Protein AF-A0A1B6HRJ4-F1 (afdb_monomer)

Secondary structure (DSSP, 8-state):
------HHHHHHHHHHHHHHHHHHHHHHHHHHHHHHHHHHHHHHHHSTT----HHHHHHHHHHHHHHHHHHHHHHTT-HHHHHHHHHHHHHHHHHHHT-HHHHGGGS--HHHHHHHHHHHHHHHHHHHHHHHHHHHHHHHT------

InterPro domains:
  IPR019540 Phosphatidylinositol-glycan biosynthesis class S protein [PF10510] (16-141)
  IPR019540 Phosphatidylinositol-glycan biosynthesis class S protein [PTHR21072] (16-142)

Solvent-accessible surface area (backbone atoms only — not comparable to full-atom values): 8070 Å² total; per-residue (Å²): 134,83,84,80,70,58,67,72,60,51,58,52,50,52,51,54,53,52,53,52,52,52,54,50,54,27,50,51,32,39,50,51,22,49,52,47,47,51,50,47,53,50,55,57,65,73,44,89,80,73,84,78,48,67,71,42,51,50,24,45,52,50,13,55,53,22,43,54,50,15,55,55,27,50,75,70,66,40,56,69,62,13,39,53,25,10,48,50,10,25,54,26,21,52,51,33,62,69,29,66,76,62,56,44,69,79,67,65,58,79,64,57,55,48,68,59,45,45,76,68,44,49,74,61,48,53,60,53,53,54,50,51,51,51,52,52,51,52,61,73,64,50,74,87,80,72,132

pLDDT: mean 81.01, std 15.54, range [38.41, 97.38]

Foldseek 3Di:
DDPCDPVVVVVVVVVVVVLVVLVVLLCVLLVLLVVLLVVVVVLPVVLVDADQDPLLVVLQVLLVVLSVVLVVCVVVVNSVSSNVSSNSNNVSSVCSSPPVSSVCSVVDPPPVVCVVCCVVCVVVVVVVVVVVVVVVVVVVPDDPPDD

Structure (mmCIF, N/CA/C/O backbone):
data_AF-A0A1B6HRJ4-F1
#
_entry.id   AF-A0A1B6HRJ4-F1
#
loop_
_atom_site.group_PDB
_atom_site.id
_atom_site.type_symbol
_atom_site.label_atom_id
_atom_site.label_alt_id
_atom_site.label_comp_id
_atom_site.label_asym_id
_atom_site.label_entity_id
_atom_site.label_seq_id
_atom_site.pdbx_PDB_ins_code
_atom_site.Cartn_x
_atom_site.Cartn_y
_atom_site.Cartn_z
_atom_site.occupancy
_atom_site.B_iso_or_equiv
_atom_site.auth_seq_id
_atom_site.auth_comp_id
_atom_site.auth_asym_id
_atom_site.auth_atom_id
_atom_site.pdbx_PDB_model_num
ATOM 1 N N . GLN A 1 1 ? -11.583 1.307 56.619 1.00 38.41 1 GLN A N 1
ATOM 2 C CA . GLN A 1 1 ? -12.851 1.556 55.897 1.00 38.41 1 GLN A CA 1
ATOM 3 C C . GLN A 1 1 ? -12.645 1.163 54.443 1.00 38.41 1 GLN A C 1
ATOM 5 O O . GLN A 1 1 ? -11.993 1.888 53.705 1.00 38.41 1 GLN A O 1
ATOM 10 N N . GLY A 1 2 ? -13.080 -0.043 54.070 1.00 48.34 2 GLY A N 1
ATOM 11 C CA . GLY A 1 2 ? -12.947 -0.549 52.704 1.00 48.34 2 GLY A CA 1
ATOM 12 C C . GLY A 1 2 ? -13.963 0.133 51.796 1.00 48.34 2 GLY A C 1
ATOM 13 O O . GLY A 1 2 ? -15.160 0.097 52.069 1.00 48.34 2 GLY A O 1
ATOM 14 N N . ILE A 1 3 ? -13.482 0.783 50.741 1.00 56.38 3 ILE A N 1
ATOM 15 C CA . ILE A 1 3 ? -14.318 1.442 49.739 1.00 56.38 3 ILE A CA 1
ATOM 16 C C . ILE A 1 3 ? -14.981 0.338 48.906 1.00 56.38 3 ILE A C 1
ATOM 18 O O . ILE A 1 3 ? -14.415 -0.156 47.932 1.00 56.38 3 ILE A O 1
ATOM 22 N N . HIS A 1 4 ? -16.179 -0.082 49.314 1.00 51.72 4 HIS A N 1
ATOM 23 C CA . HIS A 1 4 ? -17.038 -0.968 48.534 1.00 51.72 4 HIS A CA 1
ATOM 24 C C . HIS A 1 4 ? -17.581 -0.163 47.345 1.00 51.72 4 HIS A C 1
ATOM 26 O O . HIS A 1 4 ? -18.663 0.421 47.393 1.00 51.72 4 HIS A O 1
ATOM 32 N N . LEU A 1 5 ? -16.780 -0.046 46.283 1.00 61.97 5 LEU A N 1
ATOM 33 C CA . LEU A 1 5 ? -17.248 0.538 45.032 1.00 61.97 5 LEU A CA 1
ATOM 34 C C . LEU A 1 5 ? -18.365 -0.373 44.488 1.00 61.97 5 LEU A C 1
ATOM 36 O O . LEU A 1 5 ? -18.132 -1.577 44.351 1.00 61.9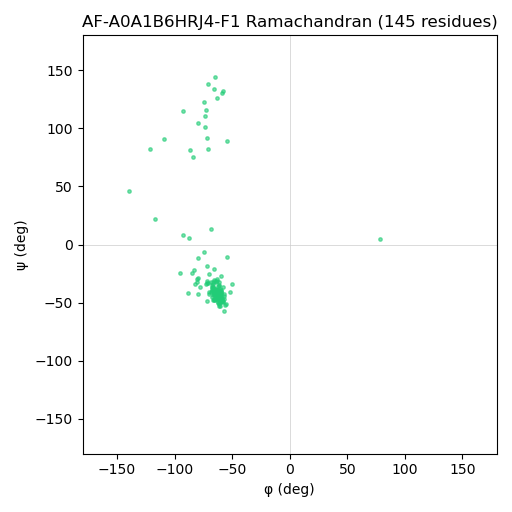7 5 LEU A O 1
ATOM 40 N N . PRO A 1 6 ? -19.569 0.148 44.192 1.00 60.34 6 PRO A N 1
ATOM 41 C CA . PRO A 1 6 ? -20.665 -0.672 43.693 1.00 60.34 6 PRO A CA 1
ATOM 42 C C . PRO A 1 6 ? -20.235 -1.358 42.393 1.00 60.34 6 PRO A C 1
ATOM 44 O O . PRO A 1 6 ? -19.727 -0.698 41.487 1.00 60.34 6 PRO A O 1
ATOM 47 N N . VAL A 1 7 ? -20.448 -2.674 42.300 1.00 61.34 7 VAL A N 1
ATOM 48 C CA . VAL A 1 7 ? -20.027 -3.533 41.173 1.00 61.34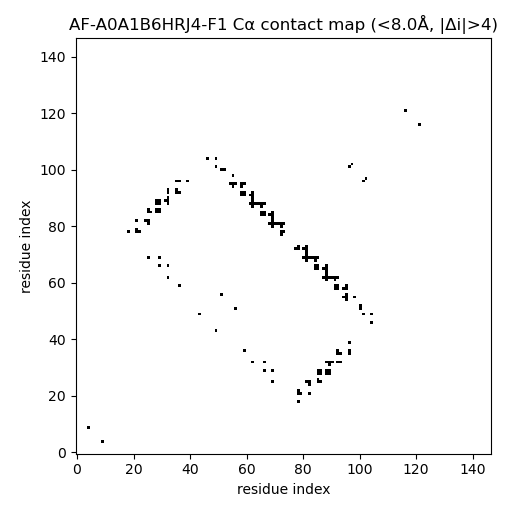 7 VAL A CA 1
ATOM 49 C C . VAL A 1 7 ? -20.451 -2.944 39.815 1.00 61.34 7 VAL A C 1
ATOM 51 O O . VAL A 1 7 ? -19.682 -2.964 38.859 1.00 61.34 7 VAL A O 1
ATOM 54 N N . ALA A 1 8 ? -21.608 -2.276 39.763 1.00 61.00 8 ALA A N 1
ATOM 55 C CA . ALA A 1 8 ? -22.112 -1.575 38.581 1.00 61.00 8 ALA A CA 1
ATOM 56 C C . ALA A 1 8 ? -21.214 -0.424 38.075 1.00 61.00 8 ALA A C 1
ATOM 58 O O . ALA A 1 8 ? -21.151 -0.181 36.871 1.00 61.00 8 ALA A O 1
ATOM 59 N N . LYS A 1 9 ? -20.498 0.290 38.959 1.00 62.50 9 LYS A N 1
ATOM 60 C CA . LYS A 1 9 ? -19.515 1.310 38.542 1.00 62.50 9 LYS A CA 1
ATOM 61 C C . LYS A 1 9 ? -18.262 0.673 37.946 1.00 62.50 9 LYS A C 1
ATOM 63 O O . LYS A 1 9 ? -17.671 1.264 37.050 1.00 62.50 9 LYS A O 1
ATOM 68 N N . ARG A 1 10 ? -17.881 -0.520 38.415 1.00 58.66 10 ARG A N 1
ATOM 69 C CA . ARG A 1 10 ? -16.700 -1.243 37.928 1.00 58.66 10 ARG A CA 1
ATOM 70 C C . ARG A 1 10 ? -16.928 -1.798 36.523 1.00 58.66 10 ARG A C 1
ATOM 72 O O . ARG A 1 10 ? -16.149 -1.476 35.642 1.00 58.66 10 ARG A O 1
ATOM 79 N N . CYS A 1 11 ? -18.051 -2.478 36.276 1.00 63.28 11 CYS A N 1
ATOM 80 C CA . CYS A 1 11 ? -18.380 -2.983 34.934 1.00 63.28 11 CYS A CA 1
ATOM 81 C C . CYS A 1 11 ? -18.517 -1.859 33.890 1.00 63.28 11 CYS A C 1
ATOM 83 O O . CYS A 1 11 ? -18.149 -2.033 32.733 1.00 63.28 11 CYS A O 1
ATOM 85 N N . ARG A 1 12 ? -19.027 -0.685 34.294 1.00 63.06 12 ARG A N 1
ATOM 86 C CA . ARG A 1 12 ? -19.134 0.481 33.405 1.00 63.06 12 ARG A CA 1
ATOM 87 C C . ARG A 1 12 ? -17.769 1.088 33.077 1.00 63.06 12 ARG A C 1
ATOM 89 O O . ARG A 1 12 ? -17.545 1.458 31.932 1.00 63.06 12 ARG A O 1
ATOM 96 N N . ALA A 1 13 ? -16.881 1.177 34.066 1.00 67.19 13 ALA A N 1
ATOM 97 C CA . ALA A 1 13 ? -15.515 1.653 33.870 1.00 67.19 13 ALA A CA 1
ATOM 98 C C . ALA A 1 13 ? -14.703 0.695 32.981 1.00 67.19 13 ALA A C 1
ATOM 100 O O . ALA A 1 13 ? -14.047 1.160 32.056 1.00 67.19 13 ALA A O 1
ATOM 101 N N . GLU A 1 14 ? -14.827 -0.620 33.186 1.00 64.94 14 GLU A N 1
ATOM 102 C CA . GLU A 1 14 ? -14.166 -1.627 32.342 1.00 64.94 14 GLU A CA 1
ATOM 103 C C . GLU A 1 14 ? -14.666 -1.579 30.893 1.00 64.94 14 GLU A C 1
ATOM 105 O O . GLU A 1 14 ? -13.860 -1.602 29.969 1.00 64.94 14 GLU A O 1
ATOM 110 N N . GLY A 1 15 ? -15.976 -1.413 30.667 1.00 73.44 15 GLY A N 1
ATOM 111 C CA . GLY A 1 15 ? -16.515 -1.225 29.315 1.00 73.44 15 GLY A CA 1
ATOM 112 C C . GLY A 1 15 ? -15.973 0.032 28.621 1.00 73.44 15 GLY A C 1
ATOM 113 O O . GLY A 1 15 ? -15.603 -0.017 27.453 1.00 73.44 15 GLY A O 1
ATOM 114 N N . GLN A 1 16 ? -15.850 1.148 29.349 1.00 74.50 16 GLN A N 1
ATOM 115 C CA . GLN A 1 16 ? -15.278 2.383 28.799 1.00 74.50 16 GLN A CA 1
ATOM 116 C C . GLN A 1 16 ? -13.779 2.264 28.492 1.00 74.50 16 GLN A C 1
ATOM 118 O O . GLN A 1 16 ? -13.307 2.839 27.509 1.00 74.50 16 GLN A O 1
ATOM 123 N N . GLU A 1 17 ? -13.029 1.534 29.317 1.00 82.94 17 GLU A N 1
ATOM 124 C CA . GLU A 1 17 ? -11.605 1.290 29.095 1.00 82.94 17 GLU A CA 1
ATOM 125 C C . GLU A 1 17 ? -11.393 0.411 27.857 1.00 82.94 17 GLU A C 1
ATOM 127 O O . GLU A 1 17 ? -10.612 0.767 26.972 1.00 82.94 17 GLU A O 1
ATOM 132 N N . VAL A 1 18 ? -12.175 -0.662 27.721 1.00 84.31 18 VAL A N 1
ATOM 133 C CA . VAL A 1 18 ? -12.151 -1.544 26.546 1.00 84.31 18 VAL A CA 1
ATOM 134 C C . VAL A 1 18 ? -12.516 -0.774 25.273 1.00 84.31 18 VAL A C 1
ATOM 136 O O . VAL A 1 18 ? -11.768 -0.826 24.295 1.00 84.31 18 VAL A O 1
ATOM 139 N N . ASP A 1 19 ? -13.587 0.021 25.286 1.00 85.81 19 ASP A N 1
ATOM 140 C CA . ASP A 1 19 ? -13.992 0.846 24.139 1.00 85.81 19 ASP A CA 1
ATOM 141 C C . ASP A 1 19 ? -12.894 1.829 23.701 1.00 85.81 19 ASP A C 1
ATOM 143 O O . ASP A 1 19 ? -12.701 2.072 22.503 1.00 85.81 19 ASP A O 1
ATOM 147 N N . SER A 1 20 ? -12.147 2.389 24.658 1.00 86.25 20 SER A N 1
ATOM 148 C CA . SER A 1 20 ? -11.024 3.286 24.370 1.00 86.25 20 SER A CA 1
ATOM 149 C C . SER A 1 20 ? -9.881 2.567 23.642 1.00 86.25 20 SER A C 1
ATOM 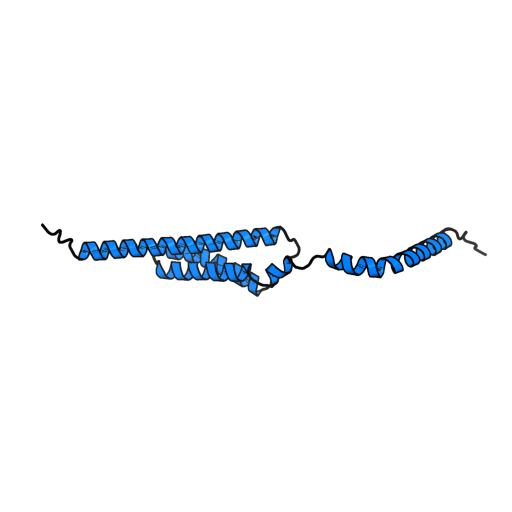151 O O . S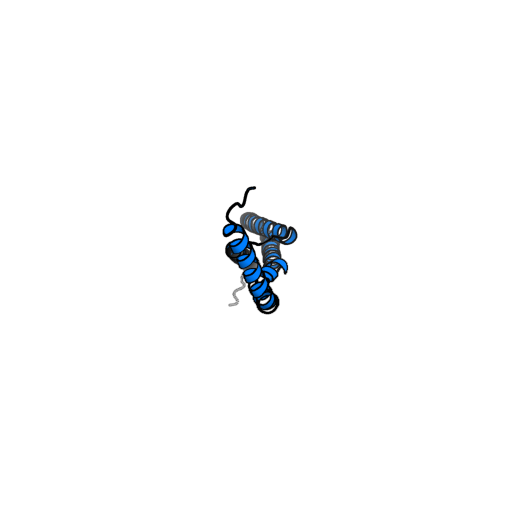ER A 1 20 ? -9.322 3.107 22.681 1.00 86.25 20 SER A O 1
ATOM 153 N N . LEU A 1 21 ? -9.597 1.316 24.022 1.00 89.12 21 LEU A N 1
ATOM 154 C CA . LEU A 1 21 ? -8.579 0.484 23.382 1.00 89.12 21 LEU A CA 1
ATOM 155 C C . LEU A 1 21 ? -8.978 0.125 21.949 1.00 89.12 21 LEU A C 1
ATOM 157 O O . LEU A 1 21 ? -8.155 0.247 21.038 1.00 89.12 21 LEU A O 1
ATOM 161 N N . TYR A 1 22 ? -10.244 -0.247 21.727 1.00 90.75 22 TYR A N 1
ATOM 162 C CA . TYR A 1 22 ? -10.767 -0.509 20.383 1.00 90.75 22 TYR A CA 1
ATOM 163 C C . TYR A 1 22 ? -10.604 0.708 19.476 1.00 90.75 22 TYR A C 1
ATOM 165 O O . TYR A 1 22 ? -10.053 0.592 18.382 1.00 90.75 22 TYR A O 1
ATOM 173 N N . ARG A 1 23 ? -11.019 1.894 19.936 1.00 91.56 23 ARG A N 1
ATOM 174 C CA . ARG A 1 23 ? -10.886 3.140 19.162 1.00 91.56 23 ARG A CA 1
ATOM 175 C C . ARG A 1 23 ? -9.433 3.461 18.829 1.00 91.56 23 ARG A C 1
ATOM 177 O O . ARG A 1 23 ? -9.149 3.820 17.689 1.00 91.56 23 ARG A O 1
ATOM 184 N N . SER A 1 24 ? -8.526 3.289 19.791 1.00 93.56 24 SER A N 1
ATOM 185 C CA . SER A 1 24 ? -7.090 3.486 19.574 1.00 93.56 24 SER A CA 1
ATOM 186 C C . SER A 1 24 ? -6.557 2.552 18.482 1.00 93.56 24 SER A C 1
ATOM 188 O O . SER A 1 24 ? -5.968 3.013 17.506 1.00 93.56 24 SER A O 1
ATOM 190 N N . ARG A 1 25 ? -6.871 1.251 18.565 1.00 94.50 25 ARG A N 1
ATOM 191 C CA . ARG A 1 25 ? -6.453 0.252 17.565 1.00 94.50 25 ARG A CA 1
ATOM 192 C C . ARG A 1 25 ? -7.051 0.480 16.181 1.00 94.50 25 ARG A C 1
ATOM 194 O O . ARG A 1 25 ? -6.372 0.252 15.181 1.00 94.50 25 ARG A O 1
ATOM 201 N N . ILE A 1 26 ? -8.310 0.908 16.109 1.00 95.88 26 ILE A N 1
ATOM 202 C CA . ILE A 1 26 ? -8.970 1.243 14.842 1.00 95.88 26 ILE A CA 1
ATOM 203 C C . ILE A 1 26 ? -8.242 2.405 14.165 1.00 95.88 26 ILE A C 1
ATOM 205 O O . ILE A 1 26 ? -7.911 2.316 12.983 1.00 95.88 26 ILE A O 1
ATOM 209 N N . LEU A 1 27 ? -7.974 3.478 14.915 1.00 95.31 27 LEU A N 1
ATOM 210 C CA . LEU A 1 27 ? -7.273 4.649 14.398 1.00 95.31 27 LEU A CA 1
ATOM 211 C C . LEU A 1 27 ? -5.847 4.308 13.978 1.00 95.31 27 LEU A C 1
ATOM 213 O O . LEU A 1 27 ? -5.441 4.700 12.891 1.00 95.31 27 LEU A O 1
ATOM 217 N N . GLU A 1 28 ? -5.119 3.546 14.792 1.00 95.94 28 GLU A N 1
ATOM 218 C CA . GLU A 1 28 ? -3.765 3.092 14.474 1.00 95.94 28 GLU A CA 1
ATOM 219 C C . GLU A 1 28 ? -3.734 2.348 13.132 1.00 95.94 28 GLU A C 1
ATOM 221 O O . GLU A 1 28 ? -2.978 2.726 12.240 1.00 95.94 28 GLU A O 1
ATOM 226 N N . GLN A 1 29 ? -4.613 1.361 12.927 1.00 95.31 29 GLN A N 1
ATOM 227 C CA . GLN A 1 29 ? -4.654 0.609 11.669 1.00 95.31 29 GLN A CA 1
ATOM 228 C C . GLN A 1 29 ? -5.110 1.457 10.478 1.00 95.31 29 GLN A C 1
ATOM 230 O O . GLN A 1 29 ? -4.538 1.342 9.394 1.00 95.31 29 GLN A O 1
ATOM 235 N N . ALA A 1 30 ? -6.098 2.335 10.662 1.00 95.31 30 ALA A N 1
ATOM 236 C CA . ALA A 1 30 ? -6.560 3.227 9.601 1.00 95.31 30 ALA A CA 1
ATOM 237 C C . ALA A 1 30 ? -5.478 4.241 9.185 1.00 95.31 30 ALA A C 1
ATOM 239 O O . ALA A 1 30 ? -5.300 4.507 7.994 1.00 95.31 30 ALA A O 1
ATOM 240 N N . ILE A 1 31 ? -4.738 4.790 10.154 1.00 96.69 31 ILE A N 1
ATOM 241 C CA . ILE A 1 31 ? -3.623 5.709 9.910 1.00 96.69 31 ILE A CA 1
ATOM 242 C C . ILE A 1 31 ? -2.487 4.971 9.205 1.00 96.69 31 ILE A C 1
ATOM 244 O O . ILE A 1 31 ? -2.010 5.464 8.185 1.00 96.69 31 ILE A O 1
ATOM 248 N N . SER A 1 32 ? -2.100 3.786 9.683 1.00 96.56 32 SER A N 1
ATOM 249 C CA . SER A 1 32 ? -1.071 2.965 9.036 1.00 96.56 32 SER A CA 1
ATOM 250 C C . SER A 1 32 ? -1.443 2.637 7.590 1.00 96.56 32 SER A C 1
ATOM 252 O O . SER A 1 32 ? -0.660 2.919 6.691 1.00 96.56 32 SER A O 1
ATOM 254 N N . ALA A 1 33 ? -2.673 2.172 7.334 1.00 96.25 33 ALA A N 1
ATOM 255 C CA . ALA A 1 33 ? -3.157 1.895 5.979 1.00 96.25 33 ALA A CA 1
ATOM 256 C C . ALA A 1 33 ? -3.076 3.131 5.067 1.00 96.25 33 ALA A C 1
ATOM 258 O O . ALA A 1 33 ? -2.608 3.055 3.931 1.00 96.25 33 ALA A O 1
ATOM 259 N N . ARG A 1 34 ? -3.495 4.298 5.574 1.00 96.12 34 ARG A N 1
ATOM 260 C CA . ARG A 1 34 ? -3.401 5.569 4.845 1.00 96.12 34 ARG A CA 1
ATOM 261 C C . ARG A 1 34 ? -1.949 5.936 4.533 1.00 96.12 34 ARG A C 1
ATOM 263 O O . ARG A 1 34 ? -1.682 6.382 3.420 1.00 96.12 34 ARG A O 1
ATOM 270 N N . LEU A 1 35 ? -1.035 5.797 5.492 1.00 95.81 35 LEU A N 1
ATOM 271 C CA . LEU A 1 35 ? 0.385 6.100 5.297 1.00 95.81 35 LEU A CA 1
ATOM 272 C C . LEU A 1 35 ? 1.011 5.174 4.249 1.00 95.81 35 LEU A C 1
ATOM 274 O O . LEU A 1 35 ? 1.722 5.663 3.372 1.00 95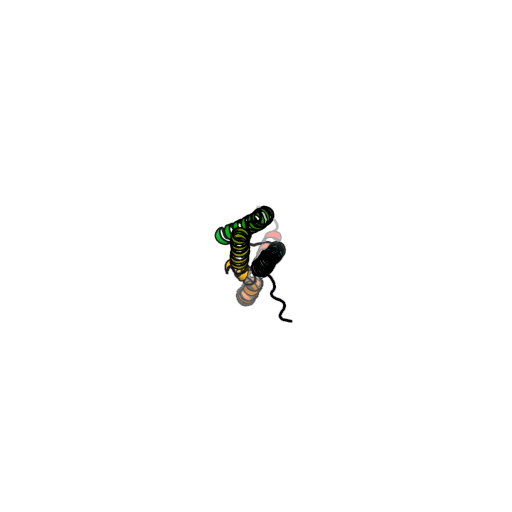.81 35 LEU A O 1
ATOM 278 N N . THR A 1 36 ? 0.682 3.881 4.275 1.00 94.62 36 THR A N 1
ATOM 279 C CA . THR A 1 36 ? 1.105 2.912 3.255 1.00 94.62 36 THR A CA 1
ATOM 280 C C . THR A 1 36 ? 0.587 3.304 1.872 1.00 94.62 36 THR A C 1
ATOM 282 O O . THR A 1 36 ? 1.373 3.420 0.934 1.00 94.62 36 THR A O 1
ATOM 285 N N . LEU A 1 37 ? -0.710 3.605 1.730 1.00 94.38 37 LEU A N 1
ATOM 286 C CA . LEU A 1 37 ? -1.284 4.061 0.456 1.00 94.38 37 LEU A CA 1
ATOM 287 C C . LEU A 1 37 ? -0.671 5.383 -0.027 1.00 94.38 37 LEU A C 1
ATOM 289 O O . LEU A 1 37 ? -0.480 5.580 -1.224 1.00 94.38 37 LEU A O 1
ATOM 293 N N . GLN A 1 38 ? -0.344 6.292 0.891 1.00 94.31 38 GLN A N 1
ATOM 294 C CA . GLN A 1 38 ? 0.320 7.550 0.565 1.00 94.31 38 GLN A CA 1
ATOM 295 C C . GLN A 1 38 ? 1.760 7.323 0.085 1.00 94.31 38 GLN A C 1
ATOM 297 O O . GLN A 1 38 ? 2.195 7.984 -0.858 1.00 94.31 38 GLN A O 1
ATOM 302 N N . SER A 1 39 ? 2.496 6.405 0.713 1.00 91.62 39 SER A N 1
ATOM 303 C CA . SER A 1 39 ? 3.822 5.985 0.253 1.00 91.62 39 SER A CA 1
ATOM 304 C C . SER A 1 39 ? 3.734 5.345 -1.133 1.00 91.62 39 SER A C 1
ATOM 306 O O . SER A 1 39 ? 4.445 5.763 -2.043 1.00 91.62 39 SER A O 1
ATOM 308 N N . LEU A 1 40 ? 2.778 4.435 -1.328 1.00 89.38 40 LEU A N 1
ATOM 309 C CA . LEU A 1 40 ? 2.509 3.796 -2.612 1.00 89.38 40 LEU A CA 1
ATOM 310 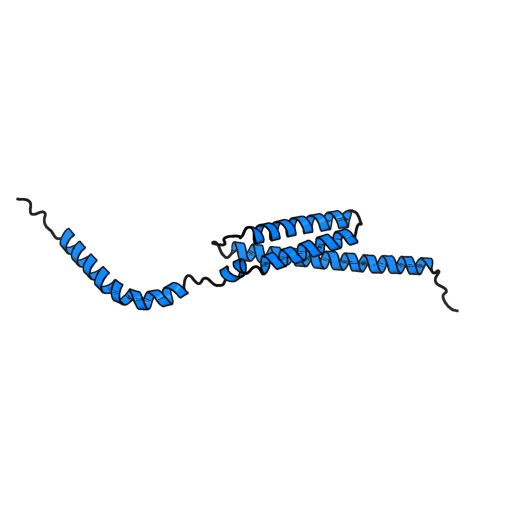C C . LEU A 1 40 ? 2.205 4.820 -3.715 1.00 89.38 40 LEU A C 1
ATOM 312 O O . LEU A 1 40 ? 2.788 4.751 -4.789 1.00 89.38 40 LEU A O 1
ATOM 316 N N . ALA A 1 41 ? 1.343 5.803 -3.446 1.00 88.62 41 ALA A N 1
ATOM 317 C CA . ALA A 1 41 ? 1.011 6.854 -4.407 1.00 88.62 41 ALA A CA 1
ATOM 318 C C . ALA A 1 41 ? 2.228 7.709 -4.797 1.00 88.62 41 ALA A C 1
ATOM 320 O O . ALA A 1 41 ? 2.348 8.108 -5.953 1.00 88.62 41 ALA A O 1
ATOM 321 N N . ARG A 1 42 ? 3.142 7.975 -3.852 1.00 86.25 42 ARG A N 1
ATOM 322 C CA . ARG A 1 42 ? 4.406 8.672 -4.143 1.00 86.25 42 ARG A CA 1
ATOM 323 C C . ARG A 1 42 ? 5.306 7.835 -5.049 1.00 86.25 42 ARG A C 1
ATOM 325 O O . ARG A 1 42 ? 5.755 8.349 -6.065 1.00 86.25 42 ARG A O 1
ATOM 332 N N . LEU A 1 43 ? 5.494 6.552 -4.733 1.00 82.25 43 LEU A N 1
ATOM 333 C CA . LEU A 1 43 ? 6.290 5.634 -5.558 1.00 82.25 43 LEU A CA 1
ATOM 334 C C . LEU A 1 43 ? 5.722 5.500 -6.978 1.00 82.25 43 LEU A C 1
ATOM 336 O O . LEU A 1 43 ? 6.472 5.523 -7.950 1.00 82.25 43 LEU A O 1
ATOM 340 N N . LEU A 1 44 ? 4.392 5.423 -7.100 1.00 79.56 44 LEU A N 1
ATOM 341 C CA . LEU A 1 44 ? 3.704 5.379 -8.391 1.00 79.56 44 LEU A CA 1
ATOM 342 C C . LEU A 1 44 ? 3.881 6.666 -9.211 1.00 79.56 44 LEU A C 1
ATOM 344 O O . LEU A 1 44 ? 3.881 6.609 -10.437 1.00 79.56 44 LEU A O 1
ATOM 348 N N . GLY A 1 45 ? 4.013 7.819 -8.549 1.00 74.69 45 GLY A N 1
ATOM 349 C CA . GLY A 1 45 ? 4.212 9.113 -9.204 1.00 74.69 45 GLY A CA 1
ATOM 350 C C . GLY A 1 45 ? 5.654 9.385 -9.642 1.00 74.69 45 GLY A C 1
ATOM 351 O O . GLY A 1 45 ? 5.858 10.095 -10.622 1.00 74.69 45 GLY A O 1
ATOM 352 N N . GLU A 1 46 ? 6.648 8.840 -8.937 1.00 71.69 46 GLU A N 1
ATOM 353 C CA . GLU A 1 46 ? 8.072 9.032 -9.261 1.00 71.69 46 GLU A CA 1
ATOM 354 C C . GLU A 1 46 ? 8.552 8.133 -10.411 1.00 71.69 46 GLU A C 1
ATOM 356 O O . GLU A 1 46 ? 9.458 8.509 -11.154 1.00 71.69 46 GLU A O 1
ATOM 361 N N . ILE A 1 47 ? 7.937 6.960 -10.591 1.00 64.25 47 ILE A N 1
ATOM 362 C CA . ILE A 1 47 ? 8.346 5.969 -11.589 1.00 64.25 47 ILE A CA 1
ATOM 363 C C . ILE A 1 47 ? 7.285 5.939 -12.701 1.00 64.25 47 ILE A C 1
ATOM 365 O O . ILE A 1 47 ? 6.303 5.209 -12.639 1.00 64.25 47 ILE A O 1
ATOM 369 N N . SER A 1 48 ? 7.468 6.750 -13.744 1.00 51.22 48 SER A N 1
ATOM 370 C CA . SER A 1 48 ? 6.464 7.043 -14.787 1.00 51.22 48 SER A CA 1
ATOM 371 C C . SER A 1 48 ? 6.085 5.885 -15.735 1.00 51.22 48 SER A C 1
ATOM 373 O O . SER A 1 48 ? 5.469 6.134 -16.769 1.00 51.22 48 SER A O 1
ATOM 375 N N . ASN A 1 49 ? 6.445 4.631 -15.437 1.00 55.22 49 ASN A N 1
ATOM 376 C CA . ASN A 1 49 ? 6.189 3.477 -16.314 1.00 55.22 49 ASN A CA 1
ATOM 377 C C . ASN A 1 49 ? 5.748 2.217 -15.545 1.00 55.22 49 ASN A C 1
ATOM 379 O O . ASN A 1 49 ? 6.267 1.120 -15.755 1.00 55.22 49 ASN A O 1
ATOM 383 N N . ILE A 1 50 ? 4.809 2.379 -14.610 1.00 60.12 50 ILE A N 1
ATOM 384 C CA . ILE A 1 50 ? 4.288 1.280 -13.791 1.00 60.12 50 ILE A CA 1
ATOM 385 C C . ILE A 1 50 ? 3.038 0.680 -14.434 1.00 60.12 50 ILE A C 1
ATOM 387 O O . ILE A 1 50 ? 1.988 1.317 -14.498 1.00 60.12 50 ILE A O 1
ATOM 391 N N . VAL A 1 51 ? 3.131 -0.585 -14.850 1.00 61.97 51 VAL A N 1
ATOM 392 C CA . VAL A 1 51 ? 1.956 -1.405 -15.168 1.00 61.97 51 VAL A CA 1
ATOM 393 C C . VAL A 1 51 ? 1.371 -1.912 -13.849 1.00 61.97 51 VAL A C 1
ATOM 395 O O . VAL A 1 51 ? 1.933 -2.800 -13.206 1.00 61.97 51 VAL A O 1
ATOM 398 N N . ILE A 1 52 ? 0.256 -1.321 -13.420 1.00 67.81 52 ILE A N 1
ATOM 399 C CA . ILE A 1 52 ? -0.481 -1.779 -12.238 1.00 67.81 52 ILE A CA 1
ATOM 400 C C . ILE A 1 52 ? -1.185 -3.089 -12.605 1.00 67.81 52 ILE A C 1
ATOM 402 O O . ILE A 1 52 ? -2.054 -3.104 -13.474 1.00 67.81 52 ILE A O 1
ATOM 406 N N . ASN A 1 53 ? -0.799 -4.186 -11.953 1.00 78.50 53 ASN A N 1
ATOM 407 C CA . ASN A 1 53 ? -1.492 -5.467 -12.084 1.00 78.50 53 ASN A CA 1
ATOM 408 C C . ASN A 1 53 ? -2.917 -5.342 -11.507 1.00 78.50 53 ASN A C 1
ATOM 410 O O . ASN A 1 53 ? -3.106 -4.643 -10.508 1.00 78.50 53 ASN A O 1
ATOM 414 N N . GLU A 1 54 ? -3.902 -6.016 -12.106 1.00 83.00 54 GLU A N 1
ATOM 415 C CA . GLU A 1 54 ? -5.294 -6.023 -11.634 1.00 83.00 54 GLU A CA 1
ATOM 416 C C . GLU A 1 54 ? -5.387 -6.384 -10.147 1.00 83.00 54 GLU A C 1
ATOM 418 O O . GLU A 1 54 ? -6.086 -5.703 -9.402 1.00 83.00 54 GLU A O 1
ATOM 423 N N . GLU A 1 55 ? -4.596 -7.357 -9.682 1.00 85.94 55 GLU A N 1
ATOM 424 C CA . GLU A 1 55 ? -4.555 -7.762 -8.269 1.00 85.94 55 GLU A CA 1
ATOM 425 C C . GLU A 1 55 ? -4.137 -6.610 -7.334 1.00 85.94 55 GLU A C 1
ATOM 427 O O . GLU A 1 55 ? -4.738 -6.389 -6.281 1.00 85.94 55 GLU A O 1
ATOM 432 N N . VAL A 1 56 ? -3.142 -5.819 -7.746 1.00 88.44 56 VAL A N 1
ATOM 433 C CA . VAL A 1 56 ? -2.673 -4.643 -6.998 1.00 88.44 56 VAL A CA 1
ATOM 434 C C . VAL A 1 56 ? -3.722 -3.532 -7.037 1.00 88.44 56 VAL A C 1
ATOM 436 O O . VAL A 1 56 ? -4.001 -2.908 -6.012 1.00 88.44 56 VAL A O 1
ATOM 439 N N . GLY A 1 57 ? -4.334 -3.293 -8.200 1.00 89.31 57 GLY A N 1
ATOM 440 C CA . GLY A 1 57 ? -5.404 -2.308 -8.360 1.00 89.31 57 GLY A CA 1
ATOM 441 C C . GLY A 1 57 ? -6.613 -2.613 -7.474 1.00 89.31 57 GLY A C 1
ATOM 442 O O . GLY A 1 57 ? -7.110 -1.727 -6.768 1.00 89.31 57 GLY A O 1
ATOM 443 N N . ASP A 1 58 ? -7.038 -3.874 -7.438 1.00 92.88 58 ASP A N 1
ATOM 444 C CA . ASP A 1 58 ? -8.145 -4.336 -6.603 1.00 92.88 58 ASP A CA 1
ATOM 445 C C . ASP A 1 58 ? -7.814 -4.273 -5.112 1.00 92.88 58 ASP A C 1
ATOM 447 O O . ASP A 1 58 ? -8.668 -3.881 -4.308 1.00 92.88 58 ASP A O 1
ATOM 451 N N . ALA A 1 59 ? -6.574 -4.577 -4.724 1.00 92.81 59 ALA A N 1
ATOM 452 C CA . ALA A 1 59 ? -6.110 -4.434 -3.349 1.00 92.81 59 ALA A CA 1
ATOM 453 C C . ALA A 1 59 ? -6.153 -2.969 -2.877 1.00 92.81 59 ALA A C 1
ATOM 455 O O . ALA A 1 59 ? -6.708 -2.681 -1.811 1.00 92.81 59 ALA A O 1
ATOM 456 N N . ILE A 1 60 ? -5.662 -2.028 -3.694 1.00 94.12 60 ILE A N 1
ATOM 457 C CA . ILE A 1 60 ? -5.715 -0.583 -3.406 1.00 94.12 60 ILE A CA 1
ATOM 458 C C . ILE A 1 60 ? -7.168 -0.121 -3.276 1.00 94.12 60 ILE A C 1
ATOM 460 O O . ILE A 1 60 ? -7.536 0.525 -2.291 1.00 94.12 60 ILE A O 1
ATOM 464 N N . LYS A 1 61 ? -8.017 -0.481 -4.244 1.00 95.25 61 LYS A N 1
ATOM 465 C CA . LYS A 1 61 ? -9.440 -0.124 -4.248 1.00 95.25 61 LYS A CA 1
ATOM 466 C C . LYS A 1 61 ? -10.148 -0.660 -3.006 1.00 95.25 61 LYS A C 1
ATOM 468 O O . LYS A 1 61 ? -10.868 0.078 -2.332 1.00 95.25 61 LYS A O 1
ATOM 473 N N . THR A 1 62 ? -9.907 -1.925 -2.672 1.00 96.06 62 THR A N 1
ATOM 474 C CA . THR A 1 62 ? -10.464 -2.574 -1.481 1.00 96.06 62 THR A CA 1
ATOM 475 C C . THR A 1 62 ? -10.000 -1.886 -0.204 1.00 96.06 62 THR A C 1
ATOM 477 O O . THR A 1 62 ? -10.813 -1.690 0.704 1.00 96.06 62 THR A O 1
ATOM 480 N N . SER A 1 63 ? -8.732 -1.474 -0.136 1.00 96.56 63 SER A N 1
ATOM 481 C CA . SER A 1 63 ? -8.198 -0.745 1.011 1.00 96.56 63 SER A CA 1
ATOM 482 C C . SER A 1 63 ? -8.904 0.598 1.198 1.00 96.56 63 SER A C 1
ATOM 484 O O . SER A 1 63 ? -9.457 0.852 2.268 1.00 96.56 63 SER A O 1
ATOM 486 N N . VAL A 1 64 ? -9.010 1.412 0.142 1.00 96.44 64 VAL A N 1
ATOM 487 C CA . VAL A 1 64 ? -9.686 2.723 0.184 1.00 96.44 64 VAL A CA 1
ATOM 488 C C . VAL A 1 64 ? -11.155 2.591 0.595 1.00 96.44 64 VAL A C 1
ATOM 490 O O . VAL A 1 64 ? -11.626 3.323 1.470 1.00 96.44 64 VAL A O 1
ATOM 493 N N . ILE A 1 65 ? -11.877 1.623 0.018 1.00 97.38 65 ILE A N 1
ATOM 494 C CA . ILE A 1 65 ? -13.274 1.346 0.384 1.00 97.38 65 ILE A CA 1
ATOM 495 C C . ILE A 1 65 ? -13.371 0.932 1.859 1.00 97.38 65 ILE A C 1
ATOM 497 O O . ILE A 1 65 ? -14.242 1.417 2.581 1.00 97.38 65 ILE A O 1
ATOM 501 N N . SER A 1 66 ? -12.460 0.080 2.333 1.00 96.50 66 SER A N 1
ATOM 502 C CA . SER A 1 66 ? -12.450 -0.398 3.720 1.00 96.50 66 SER A CA 1
ATOM 503 C C . SER A 1 66 ? -12.113 0.717 4.720 1.00 96.50 66 SER A C 1
ATOM 505 O O . SER A 1 66 ? -12.703 0.761 5.799 1.00 96.50 66 SER A O 1
ATOM 507 N N . ILE A 1 67 ? -11.241 1.670 4.366 1.00 96.44 67 ILE A N 1
ATOM 508 C CA . ILE A 1 67 ? -10.978 2.875 5.177 1.00 96.44 67 ILE A CA 1
ATOM 509 C C . ILE A 1 67 ? -12.256 3.712 5.308 1.00 96.44 67 ILE A C 1
ATOM 511 O O . ILE A 1 67 ? -12.620 4.122 6.410 1.00 96.44 67 ILE A O 1
ATOM 515 N N . SER A 1 68 ? -12.974 3.936 4.205 1.00 96.62 68 SER A N 1
ATOM 516 C CA . SER A 1 68 ? -14.243 4.675 4.236 1.00 96.62 68 SER A CA 1
ATOM 517 C C . SER A 1 68 ? -15.296 3.964 5.098 1.00 96.62 68 SER A C 1
ATOM 519 O O . SER A 1 68 ? -15.916 4.583 5.968 1.00 96.62 68 SER A O 1
ATOM 521 N N . ALA A 1 69 ? -15.428 2.643 4.937 1.00 96.06 69 ALA A N 1
ATOM 522 C CA . ALA A 1 69 ? -16.318 1.816 5.749 1.00 96.06 69 ALA A CA 1
ATOM 523 C C . ALA A 1 69 ? -15.954 1.862 7.244 1.00 96.06 69 ALA A C 1
ATOM 525 O O . ALA A 1 69 ? -16.846 1.945 8.085 1.00 96.06 69 ALA A O 1
ATOM 526 N N . THR A 1 70 ? -14.659 1.891 7.577 1.00 95.88 70 THR A N 1
ATOM 527 C CA . THR A 1 70 ? -14.170 2.036 8.958 1.00 95.88 70 THR A CA 1
ATOM 528 C C . THR A 1 70 ? -14.733 3.295 9.608 1.00 95.88 70 THR A C 1
ATOM 530 O O . THR A 1 70 ? -15.329 3.211 10.678 1.00 95.88 70 THR A O 1
ATOM 533 N N . PHE A 1 71 ? -14.605 4.457 8.956 1.00 94.25 71 PHE A N 1
ATOM 534 C CA . PHE A 1 71 ? -15.111 5.717 9.508 1.00 94.25 71 PHE A CA 1
ATOM 535 C C . PHE A 1 71 ? -16.639 5.746 9.603 1.00 94.25 71 PHE A C 1
ATOM 537 O O . PHE A 1 71 ? -17.176 6.249 10.589 1.00 94.25 71 PHE A O 1
ATOM 544 N N . SER A 1 72 ? -17.342 5.151 8.634 1.00 95.75 72 SER A N 1
ATOM 545 C CA . SER A 1 72 ? -18.803 5.013 8.685 1.00 95.75 72 SER A CA 1
ATOM 546 C C . SER A 1 72 ? -19.258 4.171 9.886 1.00 95.75 72 SER A C 1
ATOM 548 O O . SER A 1 72 ? -20.153 4.578 10.627 1.00 95.75 72 SER A O 1
ATOM 550 N N . LYS A 1 73 ? -18.595 3.037 10.143 1.00 94.06 73 LYS A N 1
ATOM 551 C CA . LYS A 1 73 ? -18.894 2.154 11.282 1.00 94.06 73 LYS A CA 1
ATOM 552 C C . LYS A 1 73 ? -18.467 2.745 12.622 1.00 94.06 73 LYS A C 1
ATOM 554 O O . LYS A 1 73 ? -19.160 2.562 13.620 1.00 94.06 73 LYS A O 1
ATOM 559 N N . LEU A 1 74 ? -17.383 3.519 12.641 1.00 91.88 74 LEU A N 1
ATOM 560 C CA . LEU A 1 74 ? -16.957 4.260 13.825 1.00 91.88 74 LEU A CA 1
ATOM 561 C C . LEU A 1 74 ? -17.990 5.334 14.209 1.00 91.88 74 LEU A C 1
ATOM 563 O O . LEU A 1 74 ? -18.303 5.479 15.389 1.00 91.88 74 LEU A O 1
ATOM 567 N N . ALA A 1 75 ? -18.567 6.029 13.221 1.00 91.00 75 ALA A N 1
ATOM 568 C CA . ALA A 1 75 ? -19.641 7.003 13.430 1.00 91.00 75 ALA A CA 1
ATOM 569 C C . ALA A 1 75 ? -20.961 6.352 13.882 1.00 91.00 75 ALA A C 1
ATOM 571 O O . ALA A 1 75 ? -21.690 6.937 14.679 1.00 91.00 75 ALA A O 1
ATOM 572 N N . ALA A 1 76 ? -21.244 5.127 13.426 1.00 91.00 76 ALA A N 1
ATOM 573 C CA . ALA A 1 76 ? -22.398 4.339 13.861 1.00 91.00 76 ALA A CA 1
ATOM 574 C C . ALA A 1 76 ? -22.247 3.735 15.274 1.00 91.00 76 ALA A C 1
ATOM 576 O O . ALA A 1 76 ? -23.192 3.144 15.791 1.00 91.00 76 ALA A O 1
ATOM 577 N N . GLY A 1 77 ? -21.071 3.857 15.903 1.00 88.88 77 GLY A N 1
ATOM 578 C CA . GLY A 1 77 ? -20.792 3.301 17.231 1.00 88.88 77 GLY A CA 1
ATOM 579 C C . GLY A 1 77 ? -20.512 1.793 17.249 1.00 88.88 77 GLY A C 1
ATOM 580 O O . GLY A 1 77 ? -20.312 1.225 18.320 1.00 88.88 77 GLY A O 1
ATOM 581 N N . THR A 1 78 ? -20.445 1.136 16.089 1.00 92.38 78 THR A N 1
ATOM 582 C CA . THR A 1 78 ? -20.161 -0.301 15.962 1.00 92.38 78 THR A CA 1
ATOM 583 C C . THR A 1 78 ? -18.648 -0.541 15.915 1.00 92.38 78 THR A C 1
ATOM 585 O O . THR A 1 78 ? -18.062 -0.675 14.837 1.00 92.38 78 THR A O 1
ATOM 588 N N . LEU A 1 79 ? -17.998 -0.551 17.086 1.00 90.88 79 LEU A N 1
ATOM 589 C CA . LEU A 1 79 ? -16.533 -0.632 17.211 1.00 90.88 79 LEU A CA 1
ATOM 590 C C . LEU A 1 79 ? -15.939 -1.936 16.661 1.00 90.88 79 LEU A C 1
ATOM 592 O O . LEU A 1 79 ? -14.891 -1.904 16.021 1.00 90.88 79 LEU A O 1
ATOM 596 N N . GLU A 1 80 ? -16.604 -3.069 16.867 1.00 91.88 80 GLU A N 1
ATOM 597 C CA . GLU A 1 80 ? -16.119 -4.374 16.402 1.00 91.88 80 GLU A CA 1
ATOM 598 C C . GLU A 1 80 ? -16.072 -4.452 14.868 1.00 91.88 80 GLU A C 1
ATOM 600 O O . GLU A 1 80 ? -15.046 -4.803 14.281 1.00 91.88 80 GLU A O 1
ATOM 605 N N . GLU A 1 81 ? -17.144 -4.015 14.202 1.00 93.06 81 GLU A N 1
ATOM 606 C CA . GLU A 1 81 ? -17.186 -3.925 12.740 1.00 93.06 81 GLU A CA 1
ATOM 607 C C . GLU A 1 81 ? -16.153 -2.926 12.210 1.00 93.06 81 GLU A C 1
ATOM 609 O O . GLU A 1 81 ? -15.444 -3.219 11.246 1.00 93.06 81 GLU A O 1
ATOM 614 N N . ALA A 1 82 ? -16.024 -1.762 12.858 1.00 94.44 82 ALA A N 1
ATOM 615 C CA . ALA A 1 82 ? -15.030 -0.758 12.491 1.00 94.44 82 ALA A CA 1
ATOM 616 C C . ALA A 1 82 ? -13.600 -1.316 12.588 1.00 94.44 82 ALA A C 1
ATOM 618 O O . ALA A 1 82 ? -12.792 -1.071 11.695 1.00 94.44 82 ALA A O 1
ATOM 619 N N . LEU A 1 83 ? -13.295 -2.120 13.612 1.00 95.00 83 LEU A N 1
ATOM 620 C CA . LEU A 1 83 ? -12.004 -2.799 13.736 1.00 95.00 83 LEU A CA 1
ATOM 621 C C . LEU A 1 83 ? -11.780 -3.819 12.615 1.00 95.00 83 LEU A C 1
ATOM 623 O O . LEU A 1 83 ? -10.680 -3.883 12.064 1.00 95.00 83 LEU A O 1
ATOM 627 N N . GLY A 1 84 ? -12.814 -4.576 12.245 1.00 96.06 84 GLY A N 1
ATOM 628 C CA . GLY A 1 84 ? -12.760 -5.505 11.116 1.00 96.06 84 GLY A CA 1
ATOM 629 C C . GLY A 1 84 ? -12.415 -4.803 9.799 1.00 96.06 84 GLY A C 1
ATOM 630 O O . GLY A 1 84 ? -11.497 -5.226 9.090 1.00 96.06 84 GLY A O 1
ATOM 631 N N . PHE A 1 85 ? -13.091 -3.691 9.496 1.00 96.75 85 PHE A N 1
ATOM 632 C CA . PHE A 1 85 ? -12.808 -2.895 8.299 1.00 96.75 85 PHE A CA 1
ATOM 633 C C . PHE A 1 85 ? -11.435 -2.214 8.351 1.00 96.75 85 PHE A C 1
ATOM 635 O O . PHE A 1 85 ? -10.728 -2.229 7.342 1.00 96.75 85 PHE A O 1
ATOM 642 N N . ALA A 1 86 ? -11.014 -1.699 9.511 1.00 96.19 86 ALA A N 1
ATOM 643 C CA . ALA A 1 86 ? -9.701 -1.073 9.676 1.00 96.19 86 ALA A CA 1
ATOM 644 C C . ALA A 1 86 ? -8.574 -2.079 9.427 1.00 96.19 86 ALA A C 1
ATOM 646 O O . ALA A 1 86 ? -7.609 -1.794 8.718 1.00 96.19 86 ALA A O 1
ATOM 647 N N . ARG A 1 87 ? -8.736 -3.298 9.949 1.00 96.62 87 ARG A N 1
ATOM 648 C CA . ARG A 1 87 ? -7.799 -4.395 9.718 1.00 96.62 87 ARG A CA 1
ATOM 649 C C . ARG A 1 87 ? -7.766 -4.821 8.260 1.00 96.62 87 ARG A C 1
ATOM 651 O O . ARG A 1 87 ? -6.687 -5.011 7.707 1.00 96.62 87 ARG A O 1
ATOM 658 N N . LYS A 1 88 ? -8.929 -4.936 7.616 1.00 96.94 88 LYS A N 1
ATOM 659 C CA . LYS A 1 88 ? -9.009 -5.256 6.186 1.00 96.94 88 LYS A CA 1
ATOM 660 C C . LYS A 1 88 ? -8.313 -4.193 5.335 1.00 96.94 88 LYS A C 1
ATOM 662 O O . LYS A 1 88 ? -7.563 -4.546 4.426 1.00 96.94 88 LYS A O 1
ATOM 667 N N . ALA A 1 89 ? -8.518 -2.915 5.651 1.00 96.75 89 ALA A N 1
ATOM 668 C CA . ALA A 1 89 ? -7.846 -1.801 4.993 1.00 96.75 89 ALA A CA 1
ATOM 669 C C . ALA A 1 89 ? -6.321 -1.891 5.114 1.00 96.75 89 ALA A C 1
ATOM 671 O O . ALA A 1 89 ? -5.626 -1.784 4.105 1.00 96.75 89 ALA A O 1
ATOM 672 N N . TYR A 1 90 ? -5.820 -2.128 6.327 1.00 96.38 90 TYR A N 1
ATOM 673 C CA . TYR A 1 90 ? -4.391 -2.266 6.592 1.00 96.38 90 TYR A CA 1
ATOM 674 C C . TYR A 1 90 ? -3.775 -3.445 5.831 1.00 96.38 90 TYR A C 1
ATOM 676 O O . TYR A 1 90 ? -2.828 -3.256 5.076 1.00 96.38 90 TYR A O 1
ATOM 684 N N . VAL A 1 91 ? -4.367 -4.639 5.936 1.00 96.38 91 VAL A N 1
ATOM 685 C CA . VAL A 1 91 ? -3.847 -5.847 5.272 1.00 96.38 91 VAL A CA 1
ATOM 686 C C . VAL A 1 91 ? -3.815 -5.686 3.753 1.00 96.38 91 VAL A C 1
ATOM 688 O O . VAL A 1 91 ? -2.820 -6.024 3.121 1.00 96.38 91 VAL A O 1
ATOM 691 N N . THR A 1 92 ? -4.881 -5.149 3.156 1.00 95.12 92 THR A N 1
ATOM 692 C CA . THR A 1 92 ? -4.935 -4.953 1.697 1.00 95.12 92 THR A CA 1
ATOM 693 C C . THR A 1 92 ? -3.998 -3.846 1.207 1.00 95.12 92 THR A C 1
ATOM 695 O O . THR A 1 92 ? -3.426 -3.994 0.129 1.00 95.12 92 THR A O 1
ATOM 698 N N . ALA A 1 93 ? -3.773 -2.785 1.993 1.00 94.94 93 ALA A N 1
ATOM 699 C CA . ALA A 1 93 ? -2.774 -1.760 1.676 1.00 94.94 93 ALA A CA 1
ATOM 700 C C . ALA A 1 93 ? -1.348 -2.329 1.692 1.00 94.94 93 ALA A C 1
ATOM 702 O O . ALA A 1 93 ? -0.593 -2.109 0.748 1.00 94.94 93 ALA A O 1
ATOM 703 N N . GLU A 1 94 ? -0.993 -3.082 2.736 1.00 93.06 94 GLU A N 1
ATOM 704 C CA . GLU A 1 94 ? 0.329 -3.708 2.872 1.00 93.06 94 GLU A CA 1
ATOM 705 C C . GLU A 1 94 ? 0.571 -4.772 1.797 1.00 93.06 94 GLU A C 1
ATOM 707 O O . GLU A 1 94 ? 1.675 -4.867 1.260 1.00 93.06 94 GLU A O 1
ATOM 712 N N . MET A 1 95 ? -0.466 -5.542 1.447 1.00 91.62 95 MET A N 1
ATOM 713 C CA . MET A 1 95 ? -0.425 -6.524 0.362 1.00 91.62 95 MET A CA 1
ATOM 714 C C . MET A 1 95 ? -0.161 -5.854 -0.988 1.00 91.62 95 MET A C 1
ATOM 716 O O . MET A 1 95 ? 0.682 -6.330 -1.743 1.00 91.62 95 MET A O 1
ATOM 720 N N . ALA A 1 96 ? -0.841 -4.738 -1.274 1.00 89.69 96 ALA A N 1
ATOM 721 C CA . ALA A 1 96 ? -0.575 -3.956 -2.473 1.00 89.69 96 ALA A CA 1
ATOM 722 C C . ALA A 1 96 ? 0.866 -3.428 -2.462 1.00 89.69 96 ALA A C 1
ATOM 724 O O . ALA A 1 96 ? 1.610 -3.685 -3.397 1.00 89.69 96 ALA A O 1
ATOM 725 N N . PHE A 1 97 ? 1.292 -2.754 -1.392 1.00 87.94 97 PHE A N 1
ATOM 726 C CA . PHE A 1 97 ? 2.631 -2.165 -1.292 1.00 87.94 97 PHE A CA 1
ATOM 727 C C . PHE A 1 97 ? 3.765 -3.194 -1.420 1.00 87.94 97 PHE A C 1
ATOM 729 O O . PHE A 1 97 ? 4.768 -2.929 -2.079 1.00 87.94 97 PHE A O 1
ATOM 736 N N . SER A 1 98 ? 3.587 -4.381 -0.838 1.00 86.25 98 SER A N 1
ATOM 737 C CA . SER A 1 98 ? 4.588 -5.454 -0.836 1.00 86.25 98 SER A CA 1
ATOM 738 C C . SER A 1 98 ? 4.511 -6.371 -2.062 1.00 86.25 98 SER A C 1
ATOM 740 O O . SER A 1 98 ? 5.215 -7.381 -2.115 1.00 86.25 98 SER A O 1
ATOM 742 N N . HIS A 1 99 ? 3.655 -6.066 -3.045 1.00 84.88 99 HIS A N 1
ATOM 743 C CA . HIS A 1 99 ? 3.491 -6.922 -4.212 1.00 84.88 99 HIS A CA 1
ATOM 744 C C . HIS A 1 99 ? 4.781 -6.948 -5.055 1.00 84.88 99 HIS A C 1
ATOM 746 O O . HIS A 1 99 ? 5.347 -5.891 -5.360 1.00 84.88 99 HIS A O 1
ATOM 752 N N . PRO A 1 100 ? 5.252 -8.129 -5.501 1.00 75.31 100 PRO A N 1
ATOM 753 C CA . PRO A 1 100 ? 6.516 -8.257 -6.222 1.00 75.31 100 PRO A CA 1
ATOM 754 C C . PRO A 1 100 ? 6.557 -7.447 -7.519 1.00 75.31 100 PRO A C 1
ATOM 756 O O . PRO A 1 100 ? 7.632 -7.012 -7.908 1.00 75.31 100 PRO A O 1
ATOM 759 N N . SER A 1 101 ? 5.417 -7.176 -8.167 1.00 71.69 101 SER A N 1
ATOM 760 C CA . SER A 1 101 ? 5.386 -6.296 -9.347 1.00 71.69 101 SER A CA 1
ATOM 761 C C . SER A 1 101 ? 5.758 -4.847 -9.024 1.00 71.69 101 SER A C 1
ATOM 763 O O . SER A 1 101 ? 6.326 -4.180 -9.879 1.00 71.69 101 SER A O 1
ATOM 765 N N . LEU A 1 102 ? 5.463 -4.363 -7.811 1.00 67.94 102 LEU A N 1
ATOM 766 C CA . LEU A 1 102 ? 5.823 -3.020 -7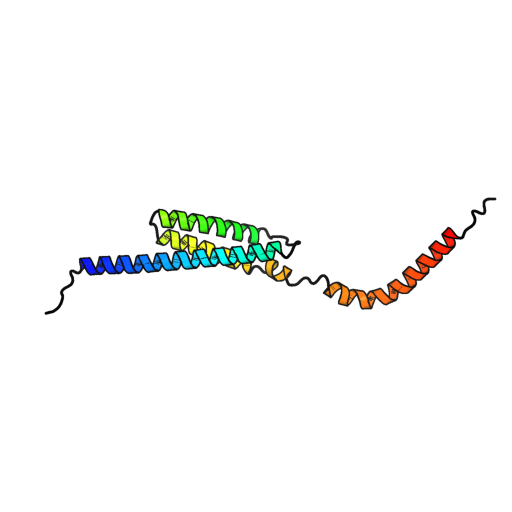.348 1.00 67.94 102 LEU A CA 1
ATOM 767 C C . LEU A 1 102 ? 7.278 -2.951 -6.872 1.00 67.94 102 LEU A C 1
ATOM 769 O O . LEU A 1 102 ? 7.948 -1.950 -7.106 1.00 67.94 102 LEU A O 1
ATOM 773 N N . LEU A 1 103 ? 7.804 -4.044 -6.313 1.00 61.66 103 LEU A N 1
ATOM 774 C CA . LEU A 1 103 ? 9.231 -4.181 -5.996 1.00 61.66 103 LEU A CA 1
ATOM 775 C C . LEU A 1 103 ? 10.100 -4.379 -7.248 1.00 61.66 103 LEU A C 1
ATOM 777 O O . LEU A 1 103 ? 11.220 -3.882 -7.310 1.00 61.66 103 LEU A O 1
ATOM 781 N N . ALA A 1 104 ? 9.586 -5.061 -8.272 1.00 56.09 104 ALA A N 1
ATOM 782 C CA . ALA A 1 104 ? 10.287 -5.284 -9.533 1.00 56.09 104 ALA A CA 1
ATOM 783 C C . ALA A 1 104 ? 10.529 -3.982 -10.313 1.00 56.09 104 ALA A C 1
ATOM 785 O O . ALA A 1 104 ? 11.457 -3.916 -11.112 1.00 56.09 104 ALA A O 1
ATOM 786 N N . LEU A 1 105 ? 9.764 -2.922 -10.043 1.00 54.84 105 LEU A N 1
ATOM 787 C CA . LEU A 1 105 ? 9.968 -1.594 -10.633 1.00 54.84 105 LEU A CA 1
ATOM 788 C C . LEU A 1 105 ? 11.204 -0.867 -10.084 1.00 54.84 105 LEU A C 1
ATOM 790 O O . LEU A 1 105 ? 11.726 0.019 -10.751 1.00 54.84 105 LEU A O 1
ATOM 794 N N . LEU A 1 106 ? 11.729 -1.290 -8.928 1.00 54.47 106 LEU A N 1
ATOM 795 C CA . LEU A 1 106 ? 13.073 -0.922 -8.462 1.00 54.47 106 LEU A CA 1
ATOM 796 C C . LEU A 1 106 ? 14.176 -1.752 -9.148 1.00 54.47 106 LEU A C 1
ATOM 798 O O . LEU A 1 106 ? 15.354 -1.432 -9.008 1.00 54.47 106 LEU A O 1
ATOM 802 N N . TYR A 1 107 ? 13.815 -2.825 -9.865 1.00 49.47 107 TYR A N 1
ATOM 803 C CA . TYR A 1 107 ? 14.742 -3.839 -10.377 1.00 49.47 107 TYR A CA 1
ATOM 804 C C . TYR A 1 107 ? 14.807 -3.944 -11.903 1.00 49.47 107 TYR A C 1
ATOM 806 O O . TYR A 1 107 ? 15.283 -4.949 -12.428 1.00 49.47 107 TYR A O 1
ATOM 814 N N . PHE A 1 108 ? 14.415 -2.907 -12.640 1.00 49.69 108 PHE A N 1
ATOM 815 C CA . PHE A 1 108 ? 14.703 -2.857 -14.074 1.00 49.69 108 PHE A CA 1
ATOM 816 C C . PHE A 1 108 ? 15.522 -1.620 -14.418 1.00 49.69 108 PHE A C 1
ATOM 818 O O . PHE A 1 108 ? 14.990 -0.599 -14.847 1.00 49.69 108 PHE A O 1
ATOM 825 N N . PRO A 1 109 ? 16.848 -1.709 -14.222 1.00 56.22 109 PRO A N 1
ATOM 826 C CA . PRO A 1 109 ? 17.757 -0.680 -14.647 1.00 56.22 109 PRO A CA 1
ATOM 827 C C . PRO A 1 109 ? 17.852 -0.802 -16.159 1.00 56.22 109 PRO A C 1
ATOM 829 O O . PRO A 1 109 ? 18.599 -1.624 -16.698 1.00 56.22 109 PRO A O 1
ATOM 832 N N . ASP A 1 110 ? 17.135 0.074 -16.848 1.00 55.19 110 ASP A N 1
ATOM 833 C CA . ASP A 1 110 ? 17.430 0.377 -18.242 1.00 55.19 110 ASP A CA 1
ATOM 834 C C . ASP A 1 110 ? 18.903 0.804 -18.433 1.00 55.19 110 ASP A C 1
ATOM 836 O O . ASP A 1 110 ? 19.389 0.777 -19.555 1.00 55.19 110 ASP A O 1
ATOM 840 N N . ASP A 1 111 ? 19.656 1.070 -17.361 1.00 57.00 111 ASP A N 1
ATOM 841 C CA . ASP A 1 111 ? 21.103 1.302 -17.381 1.00 57.00 111 ASP A CA 1
ATOM 842 C C . ASP A 1 111 ? 21.979 0.031 -17.338 1.00 57.00 111 ASP A C 1
ATOM 844 O O . ASP A 1 111 ? 23.094 0.041 -17.864 1.00 57.00 111 ASP A O 1
ATOM 848 N N . GLN A 1 112 ? 21.506 -1.106 -16.805 1.00 56.06 112 GLN A N 1
ATOM 849 C CA . GLN A 1 112 ? 22.318 -2.341 -16.774 1.00 56.06 112 GLN A CA 1
ATOM 850 C C . GLN A 1 112 ? 22.257 -3.131 -18.085 1.00 56.06 112 GLN A C 1
ATOM 852 O O . GLN A 1 112 ? 23.198 -3.860 -18.398 1.00 56.06 112 GLN A O 1
ATOM 857 N N . LYS A 1 113 ? 21.215 -2.941 -18.910 1.00 62.78 113 LYS A N 1
ATOM 858 C CA . LYS A 1 113 ? 21.233 -3.452 -20.291 1.00 62.78 113 LYS A CA 1
ATOM 859 C C . LYS A 1 113 ? 22.375 -2.797 -21.073 1.00 62.78 113 LYS A C 1
ATOM 861 O O . LYS A 1 113 ? 23.131 -3.493 -21.742 1.00 62.78 113 LYS A O 1
ATOM 866 N N . TYR A 1 114 ? 22.580 -1.487 -20.935 1.00 66.00 114 TYR A N 1
ATOM 867 C CA . TYR A 1 114 ? 23.658 -0.793 -21.639 1.00 66.00 114 TYR A CA 1
ATOM 868 C C . TYR A 1 114 ? 25.046 -1.231 -21.158 1.00 66.00 114 TYR A C 1
ATOM 870 O O . TYR A 1 114 ? 25.938 -1.371 -21.985 1.00 66.00 114 TYR A O 1
ATOM 878 N N . ALA A 1 115 ? 25.232 -1.555 -19.876 1.00 72.88 115 ALA A N 1
ATOM 879 C CA . ALA A 1 115 ? 26.506 -2.089 -19.380 1.00 72.88 115 ALA A CA 1
ATOM 880 C C . ALA A 1 115 ? 26.894 -3.449 -20.003 1.00 72.88 115 ALA A C 1
ATOM 882 O O . ALA A 1 115 ? 28.080 -3.728 -20.163 1.00 72.88 115 ALA A O 1
ATOM 883 N N . VAL A 1 116 ? 25.915 -4.272 -20.397 1.00 73.56 116 VAL A N 1
ATOM 884 C CA . VAL A 1 116 ? 26.146 -5.554 -21.091 1.00 73.56 116 VAL A CA 1
ATOM 885 C C . VAL A 1 116 ? 26.225 -5.366 -22.613 1.00 73.56 116 VAL A C 1
ATOM 887 O O . VAL A 1 116 ? 27.092 -5.944 -23.269 1.00 73.56 116 VAL A O 1
ATOM 890 N N . TYR A 1 117 ? 25.351 -4.533 -23.189 1.00 76.31 117 TYR A N 1
ATOM 891 C CA . TYR A 1 117 ? 25.264 -4.323 -24.636 1.00 76.31 117 TYR A CA 1
ATOM 892 C C . TYR A 1 117 ? 26.368 -3.405 -25.183 1.00 76.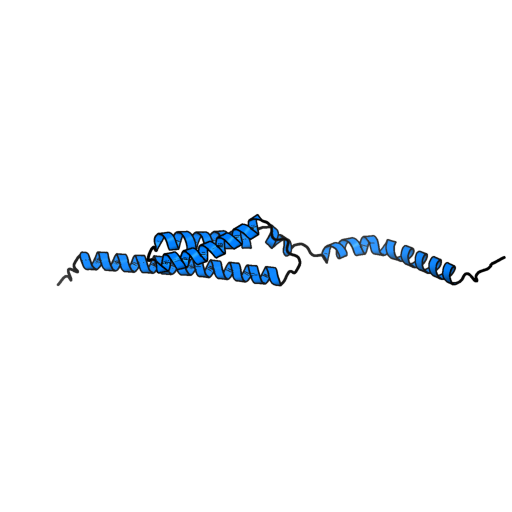31 117 TYR A C 1
ATOM 894 O O . TYR A 1 117 ? 26.875 -3.659 -26.274 1.00 76.31 117 TYR A O 1
ATOM 902 N N . ILE A 1 118 ? 26.789 -2.365 -24.455 1.00 80.88 118 ILE A N 1
ATOM 903 C CA . ILE A 1 118 ? 27.810 -1.424 -24.939 1.00 80.88 118 ILE A CA 1
ATOM 904 C C . ILE A 1 118 ? 29.141 -2.148 -25.217 1.00 80.88 118 ILE A C 1
ATOM 906 O O . ILE A 1 118 ? 29.601 -2.053 -26.350 1.00 80.88 118 ILE A O 1
ATOM 910 N N . PRO A 1 119 ? 29.752 -2.932 -24.306 1.00 81.12 119 PRO A N 1
ATOM 911 C CA . PRO A 1 119 ? 31.029 -3.594 -24.596 1.00 81.12 119 PRO A CA 1
ATOM 912 C C . PRO A 1 119 ? 30.958 -4.611 -25.746 1.00 81.12 119 PRO A C 1
ATOM 914 O O . PRO A 1 119 ? 31.935 -4.772 -26.474 1.00 81.12 119 PRO A O 1
ATOM 917 N N . LEU A 1 120 ? 29.812 -5.280 -25.933 1.00 78.44 120 LEU A N 1
ATOM 918 C CA . LEU A 1 120 ? 29.636 -6.308 -26.965 1.00 78.44 120 LEU A CA 1
ATOM 919 C C . LEU A 1 120 ? 29.384 -5.706 -28.357 1.00 78.44 120 LEU A C 1
ATOM 921 O O . LEU A 1 120 ? 29.938 -6.172 -29.351 1.00 78.44 120 LEU A O 1
ATOM 925 N N . PHE A 1 121 ? 28.548 -4.669 -28.438 1.00 79.50 121 PHE A N 1
ATOM 926 C CA . PHE A 1 121 ? 28.101 -4.102 -29.712 1.00 79.50 121 PHE A CA 1
ATOM 927 C C . PHE A 1 121 ? 28.934 -2.897 -30.162 1.00 79.50 121 PHE A C 1
ATOM 929 O O . PHE A 1 121 ? 29.023 -2.649 -31.365 1.00 79.50 121 PHE A O 1
ATOM 936 N N . LEU A 1 122 ? 29.598 -2.173 -29.253 1.00 84.06 122 LEU A N 1
ATOM 937 C CA . LEU A 1 122 ? 30.435 -1.014 -29.598 1.00 84.06 122 LEU A CA 1
ATOM 938 C C . LEU A 1 122 ? 31.557 -1.351 -30.605 1.00 84.06 122 LEU A C 1
ATOM 940 O O . LEU A 1 122 ? 31.709 -0.590 -31.565 1.00 84.06 122 LEU A O 1
ATOM 944 N N . PRO A 1 123 ? 32.287 -2.483 -30.494 1.00 86.69 123 PRO A N 1
ATOM 945 C CA . PRO A 1 123 ? 33.324 -2.844 -31.463 1.00 86.69 123 PRO A CA 1
ATOM 946 C C . PRO A 1 123 ? 32.783 -3.107 -32.873 1.00 86.69 123 PRO A C 1
ATOM 948 O O . PRO A 1 123 ? 33.459 -2.811 -33.853 1.00 86.69 123 PRO A O 1
ATOM 951 N N . VAL A 1 124 ? 31.559 -3.634 -32.986 1.00 87.75 124 VAL A N 1
ATOM 952 C CA . VAL A 1 124 ? 30.914 -3.939 -34.275 1.00 87.75 124 VAL A CA 1
ATOM 953 C C . VAL A 1 124 ? 30.261 -2.691 -34.877 1.00 87.75 124 VAL A C 1
ATOM 955 O O . VAL A 1 124 ? 30.284 -2.499 -36.092 1.00 87.75 124 VAL A O 1
ATOM 958 N N . MET A 1 125 ? 29.732 -1.795 -34.041 1.00 87.44 125 MET A N 1
ATOM 959 C CA . MET A 1 125 ? 29.081 -0.561 -34.487 1.00 87.44 125 MET A CA 1
ATOM 960 C C . MET A 1 125 ? 30.049 0.423 -35.161 1.00 87.44 125 MET A C 1
ATOM 962 O O . MET A 1 125 ? 29.681 1.058 -36.149 1.00 87.44 125 MET A O 1
ATOM 966 N N . ILE A 1 126 ? 31.295 0.533 -34.684 1.00 88.75 126 ILE A N 1
ATOM 967 C CA . ILE A 1 126 ? 32.305 1.455 -35.239 1.00 88.75 126 ILE A CA 1
ATOM 968 C C . ILE A 1 126 ? 32.569 1.222 -36.746 1.00 88.75 126 ILE A C 1
ATOM 970 O O . ILE A 1 126 ? 32.382 2.160 -37.530 1.00 88.75 126 ILE A O 1
ATOM 974 N N . PRO A 1 127 ? 32.972 0.019 -37.206 1.00 88.75 127 PRO A N 1
ATOM 975 C CA . PRO A 1 127 ? 33.258 -0.222 -38.620 1.00 88.75 127 PRO A CA 1
ATOM 976 C C . PRO A 1 127 ? 32.011 -0.130 -39.507 1.00 88.75 127 PRO A C 1
ATOM 978 O O . PRO A 1 127 ? 32.112 0.331 -40.646 1.00 88.75 127 PRO A O 1
ATOM 981 N N . VAL A 1 128 ? 30.832 -0.503 -38.997 1.00 90.25 128 VAL A N 1
ATOM 982 C CA . VAL A 1 128 ? 29.565 -0.405 -39.740 1.00 90.25 128 VAL A CA 1
ATOM 983 C C . VAL A 1 128 ? 29.200 1.057 -40.001 1.00 90.25 128 VAL A C 1
ATOM 985 O O . VAL A 1 128 ? 28.918 1.420 -41.143 1.00 90.25 128 VAL A O 1
ATOM 988 N N . VAL A 1 129 ? 29.279 1.924 -38.985 1.00 90.25 129 VAL A N 1
ATOM 989 C CA . VAL A 1 129 ? 28.991 3.361 -39.136 1.00 90.25 129 VAL A CA 1
ATOM 990 C C . VAL A 1 129 ? 30.001 4.034 -40.069 1.00 90.25 129 VAL A C 1
ATOM 992 O O . VAL A 1 129 ? 29.608 4.827 -40.926 1.00 90.25 129 VAL A O 1
ATOM 995 N N . LEU A 1 130 ? 31.293 3.706 -39.960 1.00 89.75 130 LEU A N 1
ATOM 996 C CA . LEU A 1 130 ? 32.322 4.220 -40.873 1.00 89.75 130 LEU A CA 1
ATOM 997 C C . LEU A 1 130 ? 32.071 3.785 -42.324 1.00 89.75 130 LEU A C 1
ATOM 999 O O . LEU A 1 130 ? 32.138 4.611 -43.237 1.00 89.75 130 LEU A O 1
ATOM 1003 N N . SER A 1 131 ? 31.721 2.515 -42.532 1.00 88.00 131 SER A N 1
ATOM 1004 C CA . SER A 1 131 ? 31.390 1.976 -43.855 1.00 88.00 131 SER A CA 1
ATOM 1005 C C . SER A 1 131 ? 30.164 2.670 -44.445 1.00 88.00 131 SER A C 1
ATOM 1007 O O . SER A 1 131 ? 30.183 3.086 -45.604 1.00 88.00 131 SER A O 1
ATOM 1009 N N . LEU A 1 132 ? 29.127 2.890 -43.634 1.00 91.31 132 LEU A N 1
ATOM 1010 C CA . LEU A 1 132 ? 27.909 3.570 -44.062 1.00 91.31 132 LEU A CA 1
ATOM 1011 C C . LEU A 1 132 ? 28.170 5.039 -44.430 1.00 91.31 132 LEU A C 1
ATOM 1013 O O . LEU A 1 132 ? 27.690 5.500 -45.465 1.00 91.31 132 LEU A O 1
ATOM 1017 N N . LYS A 1 133 ? 28.996 5.759 -43.652 1.00 89.19 133 LYS A N 1
ATOM 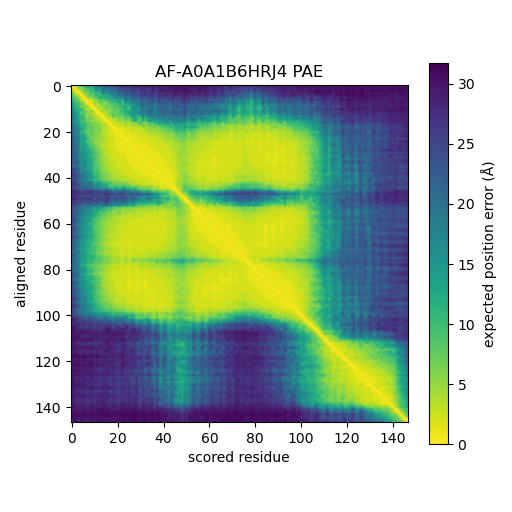1018 C CA . LYS A 1 133 ? 29.421 7.137 -43.971 1.00 89.19 133 LYS A CA 1
ATOM 1019 C C . LYS A 1 133 ? 30.216 7.208 -45.273 1.00 89.19 133 LYS A C 1
ATOM 1021 O O . LYS A 1 133 ? 30.016 8.141 -46.049 1.00 89.19 133 LYS A O 1
ATOM 1026 N N . ASN A 1 134 ? 31.087 6.235 -45.534 1.00 87.00 134 ASN A N 1
ATOM 1027 C CA . ASN A 1 134 ? 31.849 6.173 -46.781 1.00 87.00 134 ASN A CA 1
ATOM 1028 C C . ASN A 1 134 ? 30.942 5.937 -47.992 1.00 87.00 134 ASN A C 1
ATOM 1030 O O . ASN A 1 134 ? 31.098 6.616 -49.005 1.00 87.00 134 ASN A O 1
ATOM 1034 N N . ILE A 1 135 ? 29.964 5.037 -47.870 1.00 89.31 135 ILE A N 1
ATOM 1035 C CA . ILE A 1 135 ? 28.965 4.775 -48.914 1.00 89.31 135 ILE A CA 1
ATOM 1036 C C . ILE A 1 135 ? 28.128 6.031 -49.180 1.00 89.31 135 ILE A C 1
ATOM 1038 O O . ILE A 1 135 ? 27.976 6.429 -50.332 1.00 89.31 135 ILE A O 1
ATOM 1042 N N . TRP A 1 136 ? 27.655 6.708 -48.132 1.00 90.12 136 TRP A N 1
ATOM 1043 C CA . TRP A 1 136 ? 26.913 7.967 -48.252 1.00 90.12 136 TRP A CA 1
ATOM 1044 C C . TRP A 1 136 ? 27.729 9.076 -48.920 1.00 90.12 136 TRP A C 1
ATOM 1046 O O . TRP A 1 136 ? 27.241 9.756 -49.819 1.00 90.12 136 TRP A O 1
ATOM 1056 N N . LYS A 1 137 ? 28.995 9.238 -48.524 1.00 86.88 137 LYS A N 1
ATOM 1057 C CA . LYS A 1 137 ? 29.909 10.200 -49.149 1.00 86.88 137 LYS A CA 1
ATOM 1058 C C . LYS A 1 137 ? 30.156 9.858 -50.617 1.00 86.88 137 LYS A C 1
ATOM 1060 O O . LYS A 1 137 ? 30.201 10.756 -51.446 1.00 86.88 137 LYS A O 1
ATOM 1065 N N . TRP A 1 138 ? 30.288 8.576 -50.946 1.00 85.25 138 TRP A N 1
ATOM 1066 C CA . TRP A 1 138 ? 30.433 8.116 -52.325 1.00 85.25 138 TRP A CA 1
ATOM 1067 C C . TRP A 1 138 ? 29.173 8.375 -53.159 1.00 85.25 138 TRP A C 1
ATOM 1069 O O . TRP A 1 138 ? 29.294 8.823 -54.293 1.00 85.25 138 TRP A O 1
ATOM 1079 N N . LEU A 1 139 ? 27.979 8.162 -52.597 1.00 87.44 139 LEU A N 1
ATOM 1080 C CA . LEU A 1 139 ? 26.700 8.482 -53.239 1.00 87.44 139 LEU A CA 1
ATOM 1081 C C . LEU A 1 139 ? 26.540 9.989 -53.480 1.00 87.44 139 LEU A C 1
ATOM 1083 O O . LEU A 1 139 ? 26.226 10.382 -54.599 1.00 87.44 139 LEU A O 1
ATOM 1087 N N . ASN A 1 140 ? 26.828 10.827 -52.481 1.00 84.00 140 ASN A N 1
ATOM 1088 C CA . ASN A 1 140 ? 26.733 12.287 -52.607 1.00 84.00 140 ASN A CA 1
ATOM 1089 C C . ASN A 1 140 ? 27.813 12.888 -53.520 1.00 84.00 140 ASN A C 1
ATOM 1091 O O . ASN A 1 140 ? 27.599 13.946 -54.104 1.00 84.00 140 ASN A O 1
ATOM 1095 N N . ASN A 1 141 ? 28.958 12.215 -53.664 1.00 69.00 141 ASN A N 1
ATOM 1096 C CA . ASN A 1 141 ? 30.051 12.647 -54.535 1.00 69.00 141 ASN A CA 1
ATOM 1097 C C . ASN A 1 141 ? 29.980 12.051 -55.948 1.00 69.00 141 ASN A C 1
ATOM 1099 O O . ASN A 1 141 ? 30.927 12.228 -56.715 1.00 69.00 141 ASN A O 1
ATOM 1103 N N . LYS A 1 142 ? 28.901 11.353 -56.327 1.00 61.69 142 LYS A N 1
ATOM 1104 C CA . LYS A 1 142 ? 28.669 11.049 -57.742 1.00 61.69 142 LYS A CA 1
ATOM 1105 C C . LYS A 1 142 ? 28.215 12.336 -58.435 1.00 61.69 142 LYS A C 1
ATOM 1107 O O . LYS A 1 142 ? 27.081 12.755 -58.203 1.00 61.69 142 LYS A O 1
ATOM 1112 N N . PRO A 1 143 ? 29.015 12.952 -59.327 1.00 57.50 143 PRO A N 1
ATOM 1113 C CA . PRO A 1 143 ? 28.402 13.787 -60.344 1.00 57.50 143 PRO A CA 1
ATOM 1114 C C . PRO A 1 143 ? 27.427 12.885 -61.103 1.00 57.50 143 PRO A C 1
ATOM 1116 O O . PRO A 1 143 ? 27.775 11.750 -61.443 1.00 57.50 143 PRO A O 1
ATOM 1119 N N . LEU A 1 144 ? 26.200 13.362 -61.310 1.00 63.50 144 LEU A N 1
ATOM 1120 C CA . LEU A 1 144 ? 25.224 12.744 -62.201 1.00 63.50 144 LEU A CA 1
ATOM 1121 C C . LEU A 1 144 ? 25.876 12.600 -63.580 1.00 63.50 144 LEU A C 1
ATOM 1123 O O . LEU A 1 144 ? 25.809 13.505 -64.407 1.00 63.50 144 LEU A O 1
ATOM 1127 N N . ARG A 1 145 ? 26.557 11.479 -63.823 1.00 50.50 145 ARG A N 1
ATOM 1128 C CA . ARG A 1 145 ? 27.077 11.134 -65.140 1.00 50.50 145 ARG A CA 1
ATOM 1129 C C . ARG A 1 145 ? 25.931 10.467 -65.884 1.00 50.50 145 ARG A C 1
ATOM 1131 O O . ARG A 1 145 ? 25.821 9.247 -65.937 1.00 50.50 145 ARG A O 1
ATOM 1138 N N . GLY A 1 146 ? 25.003 11.319 -66.308 1.00 53.09 146 GLY A N 1
ATOM 1139 C CA . GLY A 1 146 ? 24.075 11.010 -67.376 1.00 53.09 146 GLY A CA 1
ATOM 1140 C C . GLY A 1 146 ? 24.828 10.990 -68.704 1.00 53.09 146 GLY A C 1
ATOM 1141 O O . GLY A 1 146 ? 25.656 11.870 -68.928 1.00 53.09 146 GLY A O 1
ATOM 1142 N N . GLN A 1 147 ? 24.465 9.990 -69.512 1.00 42.53 147 GLN A N 1
ATOM 1143 C CA . GLN A 1 147 ? 24.831 9.719 -70.911 1.00 42.53 147 GLN A CA 1
ATOM 1144 C C . GLN A 1 147 ? 26.309 9.458 -71.214 1.00 42.53 147 GLN A C 1
ATOM 1146 O O . GLN A 1 147 ? 27.151 10.372 -71.100 1.00 42.53 147 GLN A O 1
#

Sequence (147 aa):
QGIHLPVAKRCRAEGQEVDSLYRSRILEQAISARLTLQSLARLLGEISNIVINEEVGDAIKTSVISISATFSKLAAGTLEEALGFARKAYVTAEMAFSHPSLLALLYFPDDQKYAVYIPLFLPVMIPVVLSLKNIWKWLNNKPLRGQ

Organism: NCBI:txid320908

Radius of gyration: 32.21 Å; Cα contacts (8 Å, |Δi|>4): 93; chains: 1; bounding box: 56×22×127 Å

Nearest PDB structures (foldseek):
  8imx-assembly1_S  TM=7.263E-01  e=1.246E-06  Homo sapiens
  8imy-assembly1_S  TM=7.200E-01  e=1.180E-06  Homo sapiens
  7w72-assembly1_S  TM=7.532E-01  e=4.383E-06  Homo sapiens
  7wld-assembly1_S  TM=7.815E-01  e=7.954E-05  Homo sapiens
  2pmr-assembly1_A-2  TM=5.974E-01  e=8.672E-01  Methanothermobacter thermautotrophicus str. Delta H

Mean predicted aligned error: 14.32 Å